Protein AF-A0A6B3HJA2-F1 (afdb_monomer_lite)

Foldseek 3Di:
DVVLVVLVVLLVVLVVVLVDDDQLLSVLQSLLSNLVSLVVCQVVDPPQNDPVSVLSSLCSNLSSCLSNDPDPVSNVVSVVVNVVVVVVVVVVVLVCLLPPPCLVVLNVQLVQLPDPRRHDVVVNVVCVVCVPVSSVVSVVVNVVD

pLDDT: mean 93.01, std 5.2, range [66.81, 98.38]

Sequence (145 aa):
ERTNRALHAGRVAASAALMLPGNGRWRGAATLYLGVSGALLYPGERYGTDGSDQASTMVQTVTGLARLAPSSRTQDALIWYVALQGNLSYLISGWVKLLGPDWRSGAALAGVMRTRTYGHEGIWKLAHRHPRSTRALVYGVLSLE

Secondary structure (DSSP, 8-state):
-HHHHHHHHHHHHHHHHHTS---HHHHHHHHHHHHHHHHHHTTT-SSS-SHHHHHHHHHHHHHHHHHH-SSHHHHHHHHHHHHHHHHHHHHHHHHHHHH-HHHHHT-HHHHHHTSTTT--HHHHHHHHH-HHHHHHHHHHHHTT-

Radius of gyration: 19.72 Å; chains: 1; bounding box: 39×37×51 Å

Structure (mmCIF, N/CA/C/O backbone):
data_AF-A0A6B3HJA2-F1
#
_entry.id   AF-A0A6B3HJA2-F1
#
loop_
_atom_site.group_PDB
_atom_site.id
_atom_site.type_symbol
_atom_site.label_atom_id
_atom_site.label_alt_id
_atom_site.label_comp_id
_atom_site.label_asym_id
_atom_site.label_entity_id
_atom_site.label_seq_id
_atom_site.pdbx_PDB_ins_code
_atom_site.Cartn_x
_atom_site.Cartn_y
_atom_site.Cartn_z
_atom_site.occupancy
_atom_site.B_iso_or_equiv
_atom_site.auth_seq_id
_atom_site.auth_comp_id
_atom_site.auth_asym_id
_atom_site.auth_atom_id
_atom_site.pdbx_PDB_model_num
ATOM 1 N N . GLU A 1 1 ? 8.425 -21.910 13.858 1.00 76.56 1 GLU A N 1
ATOM 2 C CA . GLU A 1 1 ? 7.585 -22.544 12.812 1.00 76.56 1 GLU A CA 1
ATOM 3 C C . GLU A 1 1 ? 6.115 -22.728 13.214 1.00 76.56 1 GLU A C 1
ATOM 5 O O . GLU A 1 1 ? 5.255 -22.184 12.533 1.00 76.56 1 GLU A O 1
ATOM 10 N N . ARG A 1 2 ? 5.791 -23.419 14.325 1.00 85.62 2 ARG A N 1
ATOM 11 C CA . ARG A 1 2 ? 4.390 -23.583 14.788 1.00 85.62 2 ARG A CA 1
ATOM 12 C C . ARG A 1 2 ? 3.661 -22.250 15.026 1.00 85.62 2 ARG A C 1
ATOM 14 O O . ARG A 1 2 ? 2.525 -22.107 14.589 1.00 85.62 2 ARG A O 1
ATOM 21 N N . THR A 1 3 ? 4.330 -21.273 15.640 1.00 85.56 3 THR A N 1
ATOM 22 C CA . THR A 1 3 ? 3.774 -19.930 15.891 1.00 85.56 3 THR A CA 1
ATOM 23 C C . THR A 1 3 ? 3.410 -19.195 14.599 1.00 85.56 3 THR A C 1
ATOM 25 O O . THR A 1 3 ? 2.302 -18.683 14.489 1.00 85.56 3 THR A O 1
ATOM 28 N N . ASN A 1 4 ? 4.285 -19.210 13.587 1.00 88.75 4 ASN A N 1
ATOM 29 C CA . ASN A 1 4 ? 4.006 -18.565 12.298 1.00 88.75 4 ASN A CA 1
ATOM 30 C C . ASN A 1 4 ? 2.828 -19.241 11.592 1.00 88.75 4 ASN A C 1
ATOM 32 O O . ASN A 1 4 ? 1.919 -18.559 11.133 1.00 88.75 4 ASN A O 1
ATOM 36 N N . ARG A 1 5 ? 2.775 -20.581 11.575 1.00 90.44 5 ARG A N 1
ATOM 37 C CA . ARG A 1 5 ? 1.635 -21.318 10.999 1.00 90.44 5 ARG A CA 1
ATOM 38 C C . ARG A 1 5 ? 0.316 -20.961 11.688 1.00 90.44 5 ARG A C 1
ATOM 40 O O . ARG A 1 5 ? -0.681 -20.749 11.006 1.00 90.44 5 ARG A O 1
ATOM 47 N N . ALA A 1 6 ? 0.321 -20.847 13.016 1.00 92.50 6 ALA A N 1
ATOM 48 C CA . ALA A 1 6 ? -0.851 -20.417 13.774 1.00 92.50 6 ALA A CA 1
ATOM 49 C C . ALA A 1 6 ? -1.268 -18.975 13.426 1.00 92.50 6 ALA A C 1
ATOM 51 O O . ALA A 1 6 ? -2.453 -18.720 13.223 1.00 92.50 6 ALA A O 1
ATOM 52 N N . LEU A 1 7 ? -0.309 -18.051 13.285 1.00 92.44 7 LEU A N 1
ATOM 53 C CA . LEU A 1 7 ? -0.579 -16.678 12.845 1.00 92.44 7 LEU A CA 1
ATOM 54 C C . LEU A 1 7 ? -1.164 -16.634 11.430 1.00 92.44 7 LEU A C 1
ATOM 56 O O . LEU A 1 7 ? -2.160 -15.953 11.214 1.00 92.44 7 LEU A O 1
ATOM 60 N N . HIS A 1 8 ? -0.615 -17.383 10.471 1.00 93.94 8 HIS A N 1
ATOM 61 C CA . HIS A 1 8 ? -1.176 -17.442 9.118 1.00 93.94 8 HIS A CA 1
ATOM 62 C C . HIS A 1 8 ? -2.586 -18.038 9.100 1.00 93.94 8 HIS A C 1
ATOM 64 O O . HIS A 1 8 ? -3.463 -17.480 8.446 1.00 93.94 8 HIS A O 1
ATOM 70 N N . ALA A 1 9 ? -2.837 -19.116 9.849 1.00 95.62 9 ALA A N 1
ATOM 71 C CA . ALA A 1 9 ? -4.176 -19.693 9.969 1.00 95.62 9 ALA A CA 1
ATOM 72 C C . ALA A 1 9 ? -5.175 -18.684 10.562 1.00 95.62 9 ALA A C 1
ATOM 74 O O . ALA A 1 9 ? -6.272 -18.512 10.031 1.00 95.62 9 ALA A O 1
ATOM 75 N N . GLY A 1 10 ? -4.768 -17.956 11.606 1.00 96.56 10 GLY A N 1
ATOM 76 C CA . GLY A 1 10 ? -5.565 -16.877 12.185 1.00 96.56 10 GLY A CA 1
ATOM 77 C C . GLY A 1 10 ? -5.837 -15.747 11.191 1.00 96.56 10 GLY A C 1
ATOM 78 O O . GLY A 1 10 ? -6.965 -15.270 11.102 1.00 96.56 10 GLY A O 1
ATOM 79 N N . ARG A 1 11 ? -4.843 -15.353 10.384 1.00 95.62 11 ARG A N 1
ATOM 80 C CA . ARG A 1 11 ? -5.008 -14.349 9.316 1.00 95.62 11 ARG A CA 1
ATOM 81 C C . ARG A 1 11 ? -6.007 -14.805 8.257 1.00 95.62 11 ARG A C 1
ATOM 83 O O . ARG A 1 11 ? -6.874 -14.025 7.880 1.00 95.62 11 ARG A O 1
ATOM 90 N N . VAL A 1 12 ? -5.934 -16.060 7.813 1.00 97.00 12 VAL A N 1
ATOM 91 C CA . VAL A 1 12 ? -6.901 -16.628 6.857 1.00 97.00 12 VAL A CA 1
ATOM 92 C C . VAL A 1 12 ? -8.31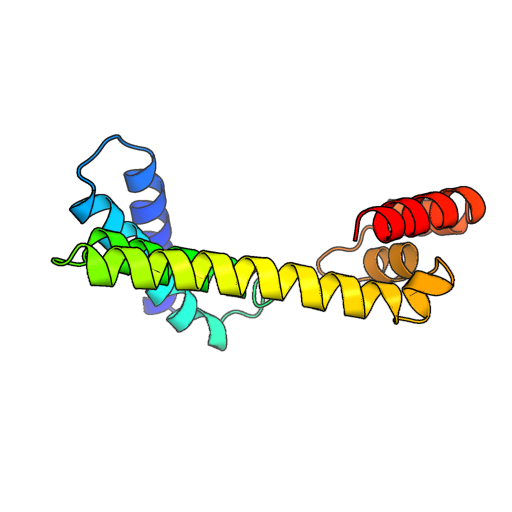4 -16.600 7.440 1.00 97.00 12 VAL A C 1
ATOM 94 O O . VAL A 1 12 ? -9.236 -16.123 6.779 1.00 97.00 12 VAL A O 1
ATOM 97 N N . ALA A 1 13 ? -8.481 -17.032 8.692 1.00 96.69 13 ALA A N 1
ATOM 98 C CA . ALA A 1 13 ? -9.773 -17.010 9.372 1.00 96.69 13 ALA A CA 1
ATOM 99 C C . ALA A 1 13 ? -10.327 -15.582 9.532 1.00 96.69 13 ALA A C 1
ATOM 101 O O . ALA A 1 13 ? -11.499 -15.345 9.243 1.00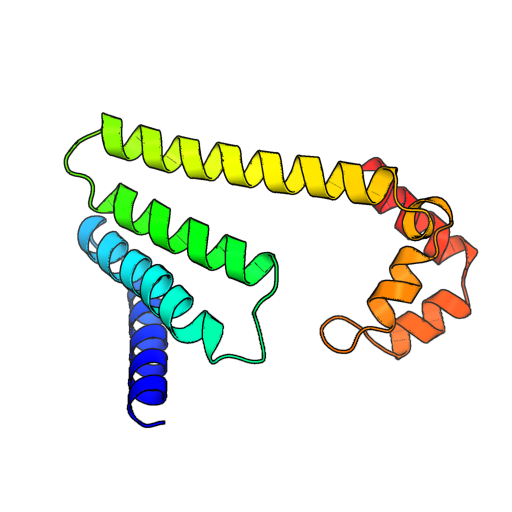 96.69 13 ALA A O 1
ATOM 102 N N . ALA A 1 14 ? -9.493 -14.618 9.935 1.00 96.50 14 ALA A N 1
ATOM 103 C CA . ALA A 1 14 ? -9.886 -13.216 10.070 1.00 96.50 14 ALA A CA 1
ATOM 104 C C . ALA A 1 14 ? -10.310 -12.606 8.724 1.00 96.50 14 ALA A C 1
ATOM 106 O O . ALA A 1 14 ? -11.350 -11.952 8.648 1.00 96.50 14 ALA A O 1
ATOM 107 N N . SER A 1 15 ? -9.556 -12.863 7.652 1.00 96.19 15 SER A N 1
ATOM 108 C CA . SER A 1 15 ? -9.902 -12.418 6.297 1.00 96.19 15 SER A CA 1
ATOM 109 C C . SER A 1 15 ? -11.217 -13.024 5.808 1.00 96.19 15 SER A C 1
ATOM 111 O O . SER A 1 15 ? -12.063 -12.300 5.287 1.00 96.19 15 SER A O 1
ATOM 113 N N . ALA A 1 16 ? -11.435 -14.324 6.028 1.00 96.50 16 ALA A N 1
ATOM 114 C CA . ALA A 1 16 ? -12.694 -14.982 5.683 1.00 96.50 16 ALA A CA 1
ATOM 115 C C . ALA A 1 16 ? -13.876 -14.396 6.476 1.00 96.50 16 ALA A C 1
ATOM 117 O O . ALA A 1 16 ? -14.925 -14.099 5.907 1.00 96.50 16 ALA A O 1
ATOM 118 N N . ALA A 1 17 ? -13.694 -14.138 7.774 1.00 94.44 17 ALA A N 1
ATOM 119 C CA . ALA A 1 17 ? -14.725 -13.531 8.611 1.00 94.44 17 ALA A CA 1
ATOM 120 C C . ALA A 1 17 ? -15.088 -12.100 8.174 1.00 94.44 17 ALA A C 1
ATOM 122 O O . ALA A 1 17 ? -16.233 -11.681 8.334 1.00 94.44 17 ALA A O 1
ATOM 123 N N . LEU A 1 18 ? -14.148 -11.348 7.591 1.00 95.75 18 LEU A N 1
ATOM 124 C CA . LEU A 1 18 ? -14.403 -10.008 7.051 1.00 95.75 18 LEU A CA 1
ATOM 125 C C . LEU A 1 18 ? -15.257 -10.007 5.772 1.00 95.75 18 LEU A C 1
ATOM 127 O O . LEU A 1 18 ? -15.804 -8.952 5.432 1.00 95.75 18 LEU A O 1
ATOM 131 N N . MET A 1 19 ? -15.412 -11.147 5.089 1.00 95.25 19 MET A N 1
ATOM 132 C CA . MET A 1 19 ? -16.330 -11.283 3.948 1.00 95.25 19 MET A CA 1
ATOM 133 C C . MET A 1 19 ? -17.799 -11.325 4.386 1.00 95.25 19 MET A C 1
ATOM 135 O O . MET A 1 19 ? -18.687 -11.013 3.598 1.00 95.25 19 MET A O 1
ATOM 139 N N . LEU A 1 20 ? -18.058 -11.679 5.647 1.00 93.88 20 LEU A N 1
ATOM 140 C CA . LEU A 1 20 ? -19.400 -11.705 6.211 1.00 93.88 20 LEU A CA 1
ATOM 141 C C . LEU A 1 20 ? -19.824 -10.299 6.679 1.00 93.88 20 LEU A C 1
ATOM 143 O O . LEU A 1 20 ? -18.984 -9.498 7.123 1.00 93.88 20 LEU A O 1
ATOM 147 N N . PRO A 1 21 ? -21.127 -9.969 6.612 1.00 90.94 21 PRO A N 1
ATOM 148 C CA . PRO A 1 21 ? -21.643 -8.751 7.223 1.00 90.94 21 PRO A CA 1
ATOM 149 C C . PRO A 1 21 ? -21.396 -8.786 8.737 1.00 90.94 21 PRO A C 1
ATOM 151 O O . PRO A 1 21 ? -21.415 -9.842 9.367 1.00 90.94 21 PRO A O 1
ATOM 154 N N . GLY A 1 22 ? -21.152 -7.628 9.349 1.00 87.19 22 GLY A N 1
ATOM 155 C CA . GLY A 1 22 ? -20.882 -7.576 10.782 1.00 87.19 22 GLY A CA 1
ATOM 156 C C . GLY A 1 22 ? -20.681 -6.167 11.320 1.00 87.19 22 GLY A C 1
ATOM 157 O O . GLY A 1 22 ? -20.545 -5.204 10.567 1.00 87.19 22 GLY A O 1
ATOM 158 N N . ASN A 1 23 ? -20.636 -6.061 12.647 1.00 92.69 23 ASN A N 1
ATOM 159 C CA . ASN A 1 23 ? -20.446 -4.798 13.357 1.00 92.69 23 ASN A CA 1
ATOM 160 C C . ASN A 1 23 ? -19.069 -4.176 13.044 1.00 92.69 23 ASN A C 1
ATOM 162 O O . ASN A 1 23 ? -18.052 -4.874 12.992 1.00 92.69 23 ASN A O 1
ATOM 166 N N . GLY A 1 24 ? -19.026 -2.848 12.901 1.00 89.25 24 GLY A N 1
ATOM 167 C CA . GLY A 1 24 ? -17.809 -2.067 12.685 1.00 89.25 24 GLY A CA 1
ATOM 168 C C . GLY A 1 24 ? -16.697 -2.336 13.704 1.00 89.25 24 GLY A C 1
ATOM 169 O O . GLY A 1 24 ? -15.540 -2.410 13.299 1.00 89.25 24 GLY A O 1
ATOM 170 N N . ARG A 1 25 ? -17.019 -2.576 14.985 1.00 93.00 25 ARG A N 1
ATOM 171 C CA . ARG A 1 25 ? -16.003 -2.853 16.024 1.00 93.00 25 ARG A CA 1
ATOM 172 C C . ARG A 1 25 ? -15.313 -4.203 15.832 1.00 93.00 25 ARG A C 1
ATOM 174 O O . ARG A 1 25 ? -14.089 -4.267 15.852 1.00 93.00 25 ARG A O 1
ATOM 181 N N . TRP A 1 26 ? -16.082 -5.265 15.579 1.00 94.06 26 TRP A N 1
ATOM 182 C CA . TRP A 1 26 ? -15.534 -6.591 15.258 1.00 94.06 26 TRP A CA 1
ATOM 183 C C . TRP A 1 26 ? -14.667 -6.536 13.996 1.00 94.06 26 TRP A C 1
ATOM 185 O O . TRP A 1 26 ? -13.529 -7.000 13.996 1.00 94.06 26 TRP A O 1
ATOM 195 N N . ARG A 1 27 ? -15.174 -5.891 12.939 1.00 95.56 27 ARG A N 1
ATOM 196 C CA . ARG A 1 27 ? -14.428 -5.705 11.688 1.00 95.56 27 ARG A CA 1
ATOM 197 C C . ARG A 1 27 ? -13.150 -4.895 11.915 1.00 95.56 27 ARG A C 1
ATOM 199 O O . ARG A 1 27 ? -12.124 -5.205 11.319 1.00 95.56 27 ARG A O 1
ATOM 206 N N . GLY A 1 28 ? -13.195 -3.896 12.797 1.00 96.25 28 GLY A N 1
ATOM 207 C CA . GLY A 1 28 ? -12.037 -3.123 13.241 1.00 96.25 28 GLY A CA 1
ATOM 208 C C . GLY A 1 28 ? -10.983 -3.985 13.926 1.00 96.25 28 GLY A C 1
ATOM 209 O O . GLY A 1 28 ? -9.825 -3.946 13.526 1.00 96.25 28 GLY A O 1
ATOM 210 N N . ALA A 1 29 ? -11.387 -4.825 14.882 1.00 96.94 29 ALA A N 1
ATOM 211 C CA . ALA A 1 29 ? -10.492 -5.751 15.576 1.00 96.94 29 ALA A CA 1
ATOM 212 C C . ALA A 1 29 ? -9.859 -6.781 14.628 1.00 96.94 29 ALA A C 1
ATOM 214 O O . ALA A 1 29 ? -8.645 -6.968 14.659 1.00 96.94 29 ALA A O 1
ATOM 215 N N . ALA A 1 30 ? -10.649 -7.394 13.741 1.00 97.19 30 ALA A N 1
ATOM 216 C CA . ALA A 1 30 ? -10.138 -8.331 12.740 1.00 97.19 30 ALA A CA 1
ATOM 217 C C . ALA A 1 30 ? -9.154 -7.651 11.769 1.00 97.19 30 ALA A C 1
ATOM 219 O O . ALA A 1 30 ? -8.088 -8.192 11.489 1.00 97.19 30 ALA A O 1
ATOM 220 N N . THR A 1 31 ? -9.463 -6.435 11.311 1.00 97.38 31 THR A N 1
ATOM 221 C CA . THR A 1 31 ? -8.582 -5.661 10.416 1.00 97.38 31 THR A CA 1
ATOM 222 C C . THR A 1 31 ? -7.292 -5.230 11.123 1.00 97.38 31 THR A C 1
ATOM 224 O O . THR A 1 31 ? -6.209 -5.351 10.556 1.00 97.38 31 THR A O 1
ATOM 227 N N . LEU A 1 32 ? -7.380 -4.806 12.389 1.00 97.81 32 LEU A N 1
ATOM 228 C CA . LEU A 1 32 ? -6.213 -4.471 13.206 1.00 97.81 32 LEU A CA 1
ATOM 229 C C . LEU A 1 32 ? -5.325 -5.696 13.442 1.00 97.81 32 LEU A C 1
ATOM 231 O O . LEU A 1 32 ? -4.105 -5.601 13.325 1.00 97.81 32 LEU A O 1
ATOM 235 N N . TYR A 1 33 ? -5.928 -6.852 13.727 1.00 97.56 33 TYR A N 1
ATOM 236 C CA . TYR A 1 33 ? -5.206 -8.112 13.860 1.00 97.56 33 TYR A CA 1
ATOM 237 C C . TYR A 1 33 ? -4.426 -8.453 12.583 1.00 97.56 33 TYR A C 1
ATOM 239 O O . TYR A 1 33 ? -3.261 -8.842 12.673 1.00 97.56 33 TYR A O 1
ATOM 247 N N . LEU A 1 34 ? -5.015 -8.264 11.396 1.00 96.88 34 LEU A N 1
ATOM 248 C CA . LEU A 1 34 ? -4.319 -8.462 10.119 1.00 96.88 34 LEU A CA 1
ATOM 249 C C . LEU A 1 34 ? -3.142 -7.485 9.943 1.00 96.88 34 LEU A C 1
ATOM 251 O O . LEU A 1 34 ? -2.057 -7.913 9.555 1.00 96.88 34 LEU A O 1
ATOM 255 N N . GLY A 1 35 ? -3.303 -6.211 10.297 1.00 96.00 35 GLY A N 1
ATOM 256 C CA . GLY A 1 35 ? -2.204 -5.241 10.252 1.00 96.00 35 GLY A CA 1
ATOM 257 C C . GLY A 1 35 ? -1.050 -5.609 11.195 1.00 96.00 35 GLY A C 1
ATOM 258 O O . GLY A 1 35 ? 0.088 -5.789 10.763 1.00 96.00 35 GLY A O 1
ATOM 259 N N . VAL A 1 36 ? -1.350 -5.822 12.480 1.00 95.88 36 VAL A N 1
ATOM 260 C CA . VAL A 1 36 ? -0.344 -6.112 13.519 1.00 95.88 36 VAL A CA 1
ATOM 261 C C . VAL A 1 36 ? 0.358 -7.445 13.274 1.00 95.88 36 VAL A C 1
ATOM 263 O O . VAL A 1 36 ? 1.583 -7.514 13.331 1.00 95.88 36 VAL A O 1
ATOM 266 N N . SER A 1 37 ? -0.387 -8.510 12.965 1.00 94.75 37 SER A N 1
ATOM 267 C CA . SER A 1 37 ? 0.230 -9.807 12.659 1.00 94.75 37 SER A CA 1
ATOM 268 C C . SER A 1 37 ? 1.084 -9.756 11.391 1.00 94.75 37 SER A C 1
ATOM 270 O O . SER A 1 37 ? 2.071 -10.478 11.312 1.00 94.75 37 SER A O 1
ATOM 272 N N . GLY A 1 38 ? 0.750 -8.890 10.427 1.00 92.19 38 GLY A N 1
ATOM 273 C CA . GLY A 1 38 ? 1.564 -8.657 9.233 1.00 92.19 38 GLY A CA 1
ATOM 274 C C . GLY A 1 38 ? 2.897 -8.005 9.587 1.00 92.19 38 GLY A C 1
ATOM 275 O O . GLY A 1 38 ? 3.947 -8.522 9.222 1.00 92.19 38 GLY A O 1
ATOM 276 N N . ALA A 1 39 ? 2.860 -6.944 10.396 1.00 91.50 39 ALA A N 1
ATOM 277 C CA . ALA A 1 39 ? 4.062 -6.275 10.890 1.00 91.50 39 ALA A CA 1
ATOM 278 C C . ALA A 1 39 ? 4.967 -7.207 11.720 1.00 91.50 39 ALA A C 1
ATOM 280 O O . ALA A 1 39 ? 6.187 -7.129 11.616 1.00 91.50 39 ALA A O 1
ATOM 281 N N . LEU A 1 40 ? 4.385 -8.115 12.514 1.00 91.31 40 LEU A N 1
ATOM 282 C CA . LEU A 1 40 ? 5.143 -9.098 13.298 1.00 91.31 40 LEU A CA 1
ATOM 283 C C . LEU A 1 40 ? 5.822 -10.167 12.434 1.00 91.31 40 LEU A C 1
ATOM 285 O O . LEU A 1 40 ? 6.897 -10.644 12.790 1.00 91.31 40 LEU A O 1
ATOM 289 N N . LEU A 1 41 ? 5.196 -10.560 11.323 1.00 89.88 41 LEU A N 1
ATOM 290 C CA . LEU A 1 41 ? 5.758 -11.536 10.386 1.00 89.88 41 LEU A CA 1
ATOM 291 C C . LEU A 1 41 ? 6.786 -10.900 9.437 1.00 89.88 41 LEU A C 1
ATOM 293 O O . LEU A 1 41 ? 7.694 -11.588 8.980 1.00 89.88 41 LEU A O 1
ATOM 297 N N . TYR A 1 42 ? 6.698 -9.586 9.209 1.00 88.81 42 TYR A N 1
ATOM 298 C CA . TYR A 1 42 ? 7.532 -8.839 8.262 1.00 88.81 42 TYR A CA 1
ATOM 299 C C . TYR A 1 42 ? 9.046 -9.133 8.346 1.00 88.81 42 TYR A C 1
ATOM 301 O O . TYR A 1 42 ? 9.652 -9.325 7.297 1.00 88.81 42 TYR A O 1
ATOM 309 N N . PRO A 1 43 ? 9.694 -9.235 9.529 1.00 85.81 43 PRO A N 1
ATOM 310 C CA . PRO A 1 43 ? 11.132 -9.525 9.598 1.00 85.81 43 PRO A CA 1
ATOM 311 C C . PRO A 1 43 ? 11.509 -10.963 9.205 1.00 85.81 43 PRO A C 1
ATOM 313 O O . PRO A 1 43 ? 12.666 -11.228 8.879 1.00 85.81 43 PRO A O 1
ATOM 316 N N . GLY A 1 44 ? 10.568 -11.905 9.317 1.00 83.19 44 GLY A N 1
ATOM 317 C CA . GLY A 1 44 ? 10.789 -13.329 9.050 1.00 83.19 44 GLY A CA 1
ATOM 318 C C . GLY A 1 44 ? 10.441 -13.747 7.623 1.00 83.19 44 GLY A C 1
ATOM 319 O O . GLY A 1 44 ? 10.979 -14.741 7.125 1.00 83.19 44 GLY A O 1
ATOM 320 N N . GLU A 1 45 ? 9.575 -12.986 6.958 1.00 82.38 45 GLU A N 1
ATOM 321 C CA . GLU A 1 45 ? 9.094 -13.291 5.620 1.00 82.38 45 GLU A CA 1
ATOM 322 C C . GLU A 1 45 ? 10.083 -12.810 4.553 1.00 82.38 45 GLU A C 1
ATOM 324 O O . GLU A 1 45 ? 10.501 -11.658 4.514 1.00 82.38 45 GLU A O 1
ATOM 329 N N . ARG A 1 46 ? 10.478 -13.723 3.660 1.00 71.25 46 ARG A N 1
ATOM 330 C CA . ARG A 1 46 ? 11.378 -13.417 2.531 1.00 71.25 46 ARG A CA 1
ATOM 331 C C . ARG A 1 46 ? 10.633 -12.997 1.264 1.00 71.25 46 ARG A C 1
ATOM 333 O O . ARG A 1 46 ? 11.257 -12.527 0.317 1.00 71.25 46 ARG A O 1
ATOM 340 N N . TYR A 1 47 ? 9.322 -13.212 1.238 1.00 67.88 47 TYR A N 1
ATOM 341 C CA . TYR A 1 47 ? 8.429 -12.877 0.136 1.00 67.88 47 TYR A CA 1
ATOM 342 C C . TYR A 1 47 ? 7.375 -11.900 0.648 1.00 67.88 47 TYR A C 1
ATOM 344 O O . TYR A 1 47 ? 6.830 -12.121 1.726 1.00 67.88 47 TYR A O 1
ATOM 352 N N . GLY A 1 48 ? 7.073 -10.860 -0.128 1.00 66.81 48 GLY A N 1
ATOM 353 C CA . GLY A 1 48 ? 6.054 -9.883 0.258 1.00 66.81 48 GLY A CA 1
ATOM 354 C C . GLY A 1 48 ? 6.530 -8.901 1.334 1.00 66.81 48 GLY A C 1
ATOM 355 O O . GLY A 1 48 ? 5.908 -8.759 2.385 1.00 66.81 48 GLY A O 1
ATOM 356 N N . THR A 1 49 ? 7.652 -8.226 1.081 1.00 81.81 49 THR A N 1
ATOM 357 C CA . THR A 1 49 ? 8.165 -7.139 1.934 1.00 81.81 49 THR A CA 1
ATOM 358 C C . THR A 1 49 ? 8.389 -5.858 1.135 1.00 81.81 49 THR A C 1
ATOM 360 O O . THR A 1 49 ? 9.339 -5.114 1.390 1.00 81.81 49 THR A O 1
ATOM 363 N N . ASP A 1 50 ? 7.587 -5.637 0.097 1.00 87.12 50 ASP A N 1
ATOM 364 C CA . ASP A 1 50 ? 7.740 -4.470 -0.761 1.00 87.12 50 ASP A CA 1
ATOM 365 C C . ASP A 1 50 ? 6.799 -3.325 -0.353 1.00 87.12 50 ASP A C 1
ATOM 367 O O . ASP A 1 50 ? 6.129 -3.369 0.683 1.00 87.12 50 ASP A O 1
ATOM 371 N N . GLY A 1 51 ? 6.773 -2.255 -1.150 1.00 88.88 51 GLY A N 1
ATOM 372 C CA . GLY A 1 51 ? 5.934 -1.094 -0.855 1.00 88.88 51 GLY A CA 1
ATOM 373 C C . GLY A 1 51 ? 4.435 -1.417 -0.766 1.00 88.88 51 GLY A C 1
ATOM 374 O O . GLY A 1 51 ? 3.718 -0.763 -0.011 1.00 88.88 51 GLY A O 1
ATOM 375 N N . SER A 1 52 ? 3.949 -2.434 -1.484 1.00 89.31 52 SER A N 1
ATOM 376 C CA . SER A 1 52 ? 2.542 -2.846 -1.456 1.00 89.31 52 SER A CA 1
ATOM 377 C C . SER A 1 52 ? 2.174 -3.552 -0.148 1.00 89.31 52 SER A C 1
ATOM 379 O O . SER A 1 52 ? 1.095 -3.314 0.407 1.00 89.31 52 SER A O 1
ATOM 381 N N . ASP A 1 53 ? 3.099 -4.333 0.409 1.00 90.75 53 ASP A N 1
ATOM 382 C CA . ASP A 1 53 ? 2.940 -4.979 1.711 1.00 90.75 53 ASP A CA 1
ATOM 383 C C . ASP A 1 53 ? 3.014 -3.961 2.851 1.00 90.75 53 ASP A C 1
ATOM 385 O O . ASP A 1 53 ? 2.215 -4.011 3.795 1.00 90.75 53 ASP A O 1
AT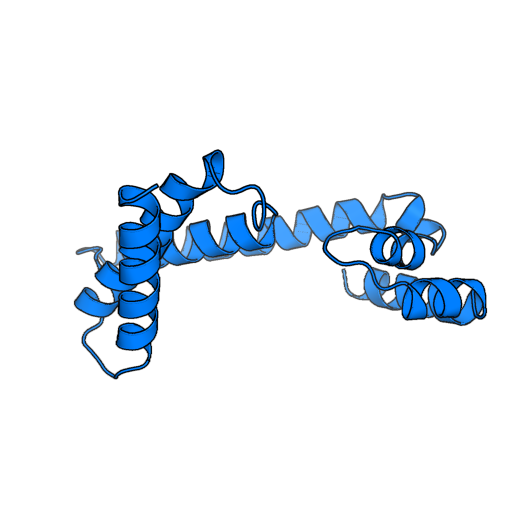OM 389 N N . GLN A 1 54 ? 3.919 -2.984 2.737 1.00 92.19 54 GLN A N 1
ATOM 390 C CA . GLN A 1 54 ? 4.006 -1.851 3.662 1.00 92.19 54 GLN A CA 1
ATOM 391 C C . GLN A 1 54 ? 2.709 -1.030 3.649 1.00 92.19 54 GLN A C 1
ATOM 393 O O . GLN A 1 54 ? 2.138 -0.764 4.710 1.00 92.19 54 GLN A O 1
ATOM 398 N N . ALA A 1 55 ? 2.186 -0.701 2.463 1.00 95.19 55 ALA A N 1
ATOM 399 C CA . ALA A 1 55 ? 0.922 0.016 2.315 1.00 95.19 55 ALA A CA 1
ATOM 400 C C . ALA A 1 55 ? -0.261 -0.785 2.881 1.00 95.19 55 ALA A C 1
ATOM 402 O O . ALA A 1 55 ? -1.081 -0.238 3.619 1.00 95.19 55 ALA A O 1
ATOM 403 N N . SER A 1 56 ? -0.328 -2.088 2.603 1.00 93.75 56 SER A N 1
ATOM 404 C CA . SER A 1 56 ? -1.377 -2.971 3.127 1.00 93.75 56 SER A CA 1
ATOM 405 C C . SER A 1 56 ? -1.346 -3.043 4.653 1.00 93.75 56 SER A C 1
ATOM 407 O O . SER A 1 56 ? -2.381 -2.886 5.303 1.00 93.75 56 SER A O 1
ATOM 409 N N . THR A 1 57 ? -0.157 -3.211 5.234 1.00 94.50 57 THR A N 1
ATOM 410 C CA . THR A 1 57 ? 0.054 -3.240 6.688 1.00 94.50 57 THR A CA 1
ATOM 411 C C . THR A 1 57 ? -0.357 -1.917 7.331 1.00 94.50 57 THR A C 1
ATOM 413 O O . THR A 1 57 ? -1.085 -1.914 8.327 1.00 94.50 57 THR A O 1
ATOM 416 N N . MET A 1 58 ? 0.041 -0.788 6.736 1.00 96.38 58 MET A N 1
ATOM 417 C CA . MET A 1 58 ? -0.333 0.552 7.188 1.00 96.38 58 MET A CA 1
ATOM 418 C C . MET A 1 58 ? -1.852 0.750 7.158 1.00 96.38 58 MET A C 1
ATOM 420 O O . MET A 1 58 ? -2.451 1.086 8.180 1.00 96.38 58 MET A O 1
ATOM 424 N N . VAL A 1 59 ? -2.496 0.512 6.011 1.00 97.38 59 VAL A N 1
ATOM 425 C CA . VAL A 1 59 ? -3.940 0.726 5.835 1.00 97.38 59 VAL A CA 1
ATOM 426 C C . VAL A 1 59 ? -4.742 -0.157 6.788 1.00 97.38 59 VAL A C 1
ATOM 428 O O . VAL A 1 59 ? -5.657 0.334 7.450 1.00 97.38 59 VAL A O 1
ATOM 431 N N . GLN A 1 60 ? -4.404 -1.443 6.909 1.00 97.31 60 GLN A N 1
ATOM 432 C CA . GLN A 1 60 ? -5.114 -2.366 7.802 1.00 97.31 60 GLN A CA 1
ATOM 433 C C . GLN A 1 60 ? -4.946 -1.969 9.272 1.00 97.31 60 GLN A C 1
ATOM 435 O O . GLN A 1 60 ? -5.927 -1.895 10.011 1.00 97.31 60 GLN A O 1
ATOM 440 N N . THR A 1 61 ? -3.729 -1.629 9.694 1.00 97.81 61 THR A N 1
ATOM 441 C CA . THR A 1 61 ? -3.476 -1.211 11.079 1.00 97.81 61 THR A CA 1
ATOM 442 C C . THR A 1 61 ? -4.261 0.055 11.415 1.00 97.81 61 THR A C 1
ATOM 444 O O . THR A 1 61 ? -5.020 0.085 12.384 1.00 97.81 61 THR A O 1
ATOM 447 N N . VAL A 1 62 ? -4.150 1.092 10.584 1.00 98.06 62 VAL A N 1
ATOM 448 C CA . VAL A 1 62 ? -4.738 2.402 10.885 1.00 98.06 62 VAL A CA 1
ATOM 449 C C . VAL A 1 62 ? -6.259 2.387 10.758 1.00 98.06 62 VAL A C 1
ATOM 451 O O . VAL A 1 62 ? -6.947 2.919 11.625 1.00 98.06 62 VAL A O 1
ATOM 454 N N . THR A 1 63 ? -6.819 1.736 9.736 1.00 97.50 63 THR A N 1
ATOM 455 C CA . THR A 1 63 ? -8.284 1.639 9.601 1.00 97.50 63 THR A CA 1
ATOM 456 C C . THR A 1 63 ? -8.907 0.692 10.629 1.00 97.50 63 THR A C 1
ATOM 458 O O . THR A 1 63 ? -10.064 0.882 11.013 1.00 97.50 63 THR A O 1
ATOM 461 N N . GLY A 1 64 ? -8.155 -0.303 11.111 1.00 97.56 64 GLY A N 1
ATOM 462 C CA . GLY A 1 64 ? -8.527 -1.124 12.260 1.00 97.56 64 GLY A CA 1
ATOM 463 C C . GLY A 1 64 ? -8.616 -0.292 13.540 1.00 97.56 64 GLY A C 1
ATOM 464 O O . GLY A 1 64 ? -9.653 -0.306 14.205 1.00 97.56 64 GLY A O 1
ATOM 465 N N . LEU A 1 65 ? -7.584 0.510 13.828 1.00 98.00 65 LEU A N 1
ATOM 466 C CA . LEU A 1 65 ? -7.585 1.469 14.941 1.00 98.00 65 LEU A CA 1
ATOM 467 C C . LEU A 1 65 ? -8.725 2.487 14.817 1.00 98.00 65 LEU A C 1
ATOM 469 O O . LEU A 1 65 ? -9.422 2.738 15.796 1.00 98.00 65 LEU A O 1
ATOM 473 N N . ALA A 1 66 ? -8.971 3.020 13.618 1.00 97.62 66 ALA A N 1
ATOM 474 C CA . ALA A 1 66 ? -10.012 4.018 13.380 1.00 97.62 66 ALA A CA 1
ATOM 475 C C . ALA A 1 66 ? -11.412 3.484 13.713 1.00 97.62 66 ALA A C 1
ATOM 477 O O . ALA A 1 66 ? -12.217 4.193 14.303 1.00 97.62 66 ALA A O 1
ATOM 478 N N . ARG A 1 67 ? -11.690 2.211 13.403 1.00 96.12 67 ARG A N 1
ATOM 479 C CA . ARG A 1 67 ? -12.966 1.549 13.734 1.00 96.12 67 ARG A CA 1
ATOM 480 C C . ARG A 1 67 ? -13.134 1.215 15.216 1.00 96.12 67 ARG A C 1
ATOM 482 O O . ARG A 1 67 ? -14.253 0.961 15.659 1.00 96.12 67 ARG A O 1
ATOM 489 N N . LEU A 1 68 ? -12.036 1.152 15.964 1.00 96.88 68 LEU A N 1
ATOM 490 C CA . LEU A 1 68 ? -12.038 0.899 17.405 1.00 96.88 68 LEU A CA 1
ATOM 491 C C . LEU A 1 68 ? -11.966 2.191 18.226 1.00 96.88 68 LEU A C 1
ATOM 493 O O . LEU A 1 68 ? -12.246 2.157 19.426 1.00 96.88 68 LEU A O 1
ATOM 497 N N . ALA A 1 69 ? -11.615 3.311 17.591 1.00 96.81 69 ALA A N 1
ATOM 498 C CA . ALA A 1 69 ? -11.496 4.604 18.235 1.00 96.81 69 ALA A CA 1
ATOM 499 C C . ALA A 1 69 ? -12.840 5.022 18.864 1.00 96.81 69 ALA A C 1
ATOM 501 O O . ALA A 1 69 ? -13.872 4.995 18.195 1.00 96.81 69 ALA A O 1
ATOM 502 N N . PRO A 1 70 ? -12.854 5.426 20.146 1.00 93.25 70 PRO A N 1
ATOM 503 C CA . PRO A 1 70 ? -14.080 5.864 20.813 1.00 93.25 70 PRO A CA 1
ATOM 504 C C . PRO A 1 70 ? -14.482 7.300 20.442 1.00 93.25 70 PRO A C 1
ATOM 506 O O . PRO A 1 70 ? -15.619 7.695 20.671 1.00 93.25 70 PRO A O 1
ATOM 509 N N . SER A 1 71 ? -13.547 8.088 19.906 1.00 96.94 71 SER A N 1
ATOM 510 C CA . SER A 1 71 ? -13.723 9.505 19.583 1.00 96.94 71 SER A CA 1
ATOM 511 C C . SER A 1 71 ? -13.704 9.723 18.075 1.00 96.94 71 SER A C 1
ATOM 513 O O . SER A 1 71 ? -12.787 9.253 17.396 1.00 96.94 71 SER A O 1
ATOM 515 N N . SER A 1 72 ? -14.661 10.507 17.572 1.00 95.94 72 SER A N 1
ATOM 516 C CA . SER A 1 72 ? -14.721 10.917 16.163 1.00 95.94 72 SER A CA 1
ATOM 517 C C . SER A 1 72 ? -13.460 11.661 15.730 1.00 95.94 72 SER A C 1
ATOM 519 O O . SER A 1 72 ? -12.906 11.360 14.683 1.00 95.94 72 SER A O 1
ATOM 521 N N . ARG A 1 73 ? -12.914 12.536 16.584 1.00 97.69 73 ARG A N 1
ATOM 522 C CA . ARG A 1 73 ? -11.669 13.266 16.293 1.00 97.69 73 ARG A CA 1
ATOM 523 C C . ARG A 1 73 ? -10.484 12.325 16.066 1.00 97.69 73 ARG A C 1
ATOM 525 O O . ARG A 1 73 ? -9.654 12.574 15.198 1.00 97.69 73 ARG A O 1
ATOM 532 N N . THR A 1 74 ? -10.390 11.253 16.854 1.00 97.69 74 THR A N 1
ATOM 533 C CA . THR A 1 74 ? -9.331 10.246 16.693 1.00 97.69 74 THR A CA 1
ATOM 534 C C . THR A 1 74 ? -9.536 9.449 15.412 1.00 97.69 74 THR A C 1
ATOM 536 O O . THR A 1 74 ? -8.572 9.205 14.691 1.00 97.69 74 THR A O 1
ATOM 539 N N . GLN A 1 75 ? -10.779 9.075 15.105 1.00 97.62 75 GLN A N 1
ATOM 540 C CA . GLN A 1 75 ? -11.114 8.412 13.851 1.00 97.62 75 GLN A CA 1
ATOM 541 C C . GLN A 1 75 ? -10.732 9.285 12.646 1.00 97.62 75 GLN A C 1
ATOM 543 O O . GLN A 1 75 ? -10.022 8.807 11.764 1.00 97.62 75 GLN A O 1
ATOM 548 N N . ASP A 1 76 ? -11.111 10.562 12.646 1.00 98.06 76 ASP A N 1
ATOM 549 C CA . ASP A 1 76 ? -10.792 11.506 11.572 1.00 98.06 76 ASP A CA 1
ATOM 550 C C . ASP A 1 76 ? -9.281 11.657 11.393 1.00 98.06 76 ASP A C 1
ATOM 552 O O . ASP A 1 76 ? -8.787 11.563 10.274 1.00 98.06 76 ASP A O 1
ATOM 556 N N . ALA A 1 77 ? -8.525 11.817 12.483 1.00 98.38 77 ALA A N 1
ATOM 557 C CA . ALA A 1 77 ? -7.067 11.914 12.422 1.00 98.38 77 ALA A CA 1
ATOM 558 C C . ALA A 1 77 ? -6.419 10.662 11.804 1.00 98.38 77 ALA A C 1
ATOM 560 O O . ALA A 1 77 ? -5.502 10.777 10.990 1.00 98.38 77 ALA A O 1
ATOM 561 N N . LEU A 1 78 ? -6.909 9.466 12.148 1.00 98.31 78 LEU A N 1
ATOM 562 C CA . LEU A 1 78 ? -6.417 8.203 11.589 1.00 98.31 78 LEU A CA 1
ATOM 563 C C . LEU A 1 78 ? -6.756 8.070 10.096 1.00 98.31 78 LEU A C 1
ATOM 565 O O . LEU A 1 78 ? -5.925 7.609 9.315 1.00 98.31 78 LEU A O 1
ATOM 569 N N . ILE A 1 79 ? -7.942 8.505 9.670 1.00 97.69 79 ILE A N 1
ATOM 570 C CA . ILE A 1 79 ? -8.314 8.497 8.248 1.00 97.69 79 ILE A CA 1
ATOM 571 C C . ILE A 1 79 ? -7.516 9.542 7.458 1.00 97.69 79 ILE A C 1
ATOM 573 O O . ILE A 1 79 ? -7.001 9.222 6.385 1.00 97.69 79 ILE A O 1
ATOM 577 N N . TRP A 1 80 ? -7.324 10.746 8.006 1.00 98.31 80 TRP A N 1
ATOM 578 C CA . TRP A 1 80 ? -6.449 11.765 7.422 1.00 98.31 80 TRP A CA 1
ATOM 579 C C . TRP A 1 80 ? -5.014 11.273 7.278 1.00 98.31 80 TRP A C 1
ATOM 581 O O . TRP A 1 80 ? -4.399 11.498 6.239 1.00 98.31 80 TRP A O 1
ATOM 591 N N . TYR A 1 81 ? -4.497 10.550 8.271 1.00 98.06 81 TYR A N 1
ATOM 592 C CA . TYR A 1 81 ? -3.182 9.927 8.183 1.00 98.06 81 TYR A CA 1
ATOM 593 C C . TYR A 1 81 ? -3.082 8.986 6.974 1.00 98.06 81 TYR A C 1
ATOM 595 O O . TYR A 1 81 ? -2.152 9.122 6.183 1.00 98.06 81 TYR A O 1
ATOM 603 N N . VAL A 1 82 ? -4.049 8.080 6.774 1.00 97.88 82 VAL A N 1
ATOM 604 C CA . VAL A 1 82 ? -4.046 7.165 5.614 1.00 97.88 82 VAL A CA 1
ATOM 605 C C . VAL A 1 82 ? -4.118 7.938 4.301 1.00 97.88 82 VAL A C 1
ATOM 607 O O . VAL A 1 82 ? -3.366 7.636 3.375 1.00 97.88 82 VAL A O 1
ATOM 610 N N . ALA A 1 83 ? -4.991 8.944 4.222 1.00 97.94 83 ALA A N 1
ATOM 611 C CA . ALA A 1 83 ? -5.137 9.767 3.029 1.00 97.94 83 ALA A CA 1
ATOM 612 C C . ALA A 1 83 ? -3.824 10.484 2.684 1.00 97.94 83 ALA A C 1
ATOM 614 O O . ALA A 1 83 ? -3.368 10.414 1.544 1.00 97.94 83 ALA A O 1
ATOM 615 N N . LEU A 1 84 ? -3.177 11.118 3.664 1.00 98.12 84 LEU A N 1
ATOM 616 C CA . LEU A 1 84 ? -1.911 11.824 3.467 1.00 98.12 84 LEU A CA 1
ATOM 617 C C . LEU A 1 84 ? -0.777 10.874 3.077 1.00 98.12 84 LEU A C 1
ATOM 619 O O . LEU A 1 84 ? -0.074 11.148 2.109 1.00 98.12 84 LEU A O 1
ATOM 623 N N . GLN A 1 85 ? -0.622 9.745 3.774 1.00 97.12 85 GLN A N 1
ATOM 624 C CA . GLN A 1 85 ? 0.417 8.758 3.458 1.00 97.12 85 GLN A CA 1
ATOM 625 C C . GLN A 1 85 ? 0.225 8.150 2.065 1.00 97.12 85 GLN A C 1
ATOM 627 O O . GLN A 1 85 ? 1.193 7.989 1.323 1.00 97.12 85 GLN A O 1
ATOM 632 N N . GLY A 1 86 ? -1.019 7.856 1.679 1.00 95.88 86 GLY A N 1
ATOM 633 C CA . GLY A 1 86 ? -1.345 7.363 0.343 1.00 95.88 86 GLY A CA 1
ATOM 634 C C . GLY A 1 86 ? -0.989 8.377 -0.744 1.00 95.88 86 GLY A C 1
ATOM 635 O O . GLY A 1 86 ? -0.254 8.045 -1.672 1.00 95.88 86 GLY A O 1
ATOM 636 N N . ASN A 1 87 ? -1.442 9.626 -0.600 1.00 96.38 87 ASN A N 1
ATOM 637 C CA . ASN A 1 87 ? -1.134 10.691 -1.561 1.00 96.38 87 ASN A CA 1
ATOM 638 C C . ASN A 1 87 ? 0.372 10.962 -1.650 1.00 96.38 87 ASN A C 1
ATOM 640 O O . ASN A 1 87 ? 0.908 11.075 -2.749 1.00 96.38 87 ASN A O 1
ATOM 644 N N . LEU A 1 88 ? 1.072 11.004 -0.513 1.00 96.06 88 LEU A N 1
ATOM 645 C CA . LEU A 1 88 ? 2.520 11.196 -0.486 1.00 96.06 88 LEU A CA 1
ATOM 646 C C . LEU A 1 88 ? 3.255 10.036 -1.170 1.00 96.06 88 LEU A C 1
ATOM 648 O O . LEU A 1 88 ? 4.204 10.274 -1.908 1.00 96.06 88 LEU A O 1
ATOM 652 N N . SER A 1 89 ? 2.799 8.795 -0.983 1.00 94.06 89 SER A N 1
ATOM 653 C CA . SER A 1 89 ? 3.399 7.620 -1.628 1.00 94.06 89 SER A CA 1
ATOM 654 C C . SER A 1 89 ? 3.313 7.700 -3.153 1.00 94.06 89 SER A C 1
ATOM 656 O O . SER A 1 89 ? 4.310 7.458 -3.833 1.00 94.06 89 SER A O 1
ATOM 658 N N . TYR A 1 90 ? 2.151 8.084 -3.694 1.00 92.00 90 TYR A N 1
ATOM 659 C CA . TYR A 1 90 ? 1.982 8.289 -5.136 1.00 92.00 90 TYR A CA 1
ATOM 660 C C . TYR A 1 90 ? 2.780 9.487 -5.644 1.00 92.00 90 TYR A C 1
ATOM 662 O O . TYR A 1 90 ? 3.482 9.351 -6.640 1.00 92.00 90 TYR A O 1
ATOM 670 N N . LEU A 1 91 ? 2.760 10.611 -4.922 1.00 94.06 91 LEU A N 1
ATOM 671 C CA . LEU A 1 91 ? 3.542 11.796 -5.268 1.00 94.06 91 LEU A CA 1
ATOM 672 C C . LEU A 1 91 ? 5.033 11.454 -5.383 1.00 94.06 91 LEU A C 1
ATOM 674 O O . LEU A 1 91 ? 5.651 11.700 -6.414 1.00 94.06 91 LEU A O 1
ATOM 678 N N . ILE A 1 92 ? 5.617 10.847 -4.347 1.00 94.31 92 ILE A N 1
ATOM 679 C CA . ILE A 1 92 ? 7.040 10.491 -4.340 1.00 94.31 92 ILE A CA 1
ATOM 680 C C . ILE A 1 92 ? 7.350 9.422 -5.396 1.00 94.31 92 ILE A C 1
ATOM 682 O O . ILE A 1 92 ? 8.375 9.525 -6.069 1.00 94.31 92 ILE A O 1
ATOM 686 N N . SER A 1 93 ? 6.473 8.431 -5.598 1.00 91.62 93 SER A N 1
ATOM 687 C CA . SER A 1 93 ? 6.640 7.440 -6.670 1.00 91.62 93 SER A CA 1
ATOM 688 C C . SER A 1 93 ? 6.679 8.099 -8.052 1.00 91.62 93 SER A C 1
ATOM 690 O O . SER A 1 93 ? 7.591 7.812 -8.830 1.00 91.62 93 SER A O 1
ATOM 692 N N . GLY A 1 94 ? 5.758 9.026 -8.325 1.00 92.62 94 GLY A N 1
ATOM 693 C CA . GLY A 1 94 ? 5.708 9.802 -9.563 1.00 92.62 94 GLY A CA 1
ATOM 694 C C . GLY A 1 94 ? 6.981 10.616 -9.776 1.00 92.62 94 GLY A C 1
ATOM 695 O O . GLY A 1 94 ? 7.624 10.495 -10.818 1.00 92.62 94 GLY A O 1
ATOM 696 N N . TRP A 1 95 ? 7.445 11.346 -8.756 1.00 94.44 95 TRP A N 1
ATOM 697 C CA . TRP A 1 95 ? 8.715 12.083 -8.818 1.00 94.44 95 TRP A CA 1
ATOM 698 C C . TRP A 1 95 ? 9.915 11.182 -9.124 1.00 94.44 95 TRP A C 1
ATOM 700 O O . TRP A 1 95 ? 10.747 11.524 -9.967 1.00 94.44 95 TRP A O 1
ATOM 710 N N . VAL A 1 96 ? 10.005 10.012 -8.487 1.00 93.06 96 VAL A N 1
ATOM 711 C CA . VAL A 1 96 ? 11.083 9.045 -8.747 1.00 93.06 96 VAL A CA 1
ATOM 712 C C . VAL A 1 96 ? 11.033 8.533 -10.190 1.00 93.06 96 VAL A C 1
ATOM 714 O O . VAL A 1 96 ? 12.082 8.406 -10.825 1.00 93.06 96 VAL A O 1
ATOM 717 N N . LYS A 1 97 ? 9.839 8.285 -10.742 1.00 92.12 97 LYS A N 1
ATOM 718 C CA . LYS A 1 97 ? 9.672 7.894 -12.152 1.00 92.12 97 LYS A CA 1
ATOM 719 C C . LYS A 1 97 ? 10.048 9.033 -13.100 1.00 92.12 97 LYS A C 1
ATOM 721 O O . LYS A 1 97 ? 10.808 8.813 -14.035 1.00 92.12 97 LYS A O 1
ATOM 726 N N . LEU A 1 98 ? 9.589 10.257 -12.846 1.00 92.19 98 LEU A N 1
ATOM 727 C CA . LEU A 1 98 ? 9.872 11.435 -13.676 1.00 92.19 98 LEU A CA 1
ATOM 728 C C . LEU A 1 98 ? 11.367 11.755 -13.755 1.00 92.19 98 LEU A C 1
ATOM 730 O O . LEU A 1 98 ? 11.881 12.093 -14.824 1.00 92.19 98 LEU A O 1
ATOM 734 N N . LEU A 1 99 ? 12.080 11.618 -12.639 1.00 92.75 99 LEU A N 1
ATOM 735 C CA . LEU A 1 99 ? 13.505 11.935 -12.557 1.00 92.75 99 LEU A CA 1
ATOM 736 C C . LEU A 1 99 ? 14.409 10.756 -12.953 1.00 92.75 99 LEU A C 1
ATOM 738 O O . LEU A 1 99 ? 15.556 10.977 -13.347 1.00 92.75 99 LEU A O 1
ATOM 742 N N . GLY A 1 100 ? 13.907 9.519 -12.894 1.00 92.69 100 GLY A N 1
ATOM 743 C CA . GLY A 1 100 ? 14.683 8.302 -13.124 1.00 92.69 100 GLY A CA 1
ATOM 744 C C . GLY A 1 100 ? 15.185 8.142 -14.573 1.00 92.69 100 GLY A C 1
ATOM 745 O O . GLY A 1 100 ? 14.388 8.216 -15.513 1.00 92.69 100 GLY A O 1
ATOM 746 N N . PRO A 1 101 ? 16.483 7.852 -14.801 1.00 91.50 101 PRO A N 1
ATOM 747 C CA . PRO A 1 101 ? 17.046 7.722 -16.150 1.00 91.50 101 PRO A CA 1
ATOM 748 C C . PRO A 1 101 ? 16.432 6.560 -16.948 1.00 91.50 101 PRO A C 1
ATOM 750 O O . PRO A 1 101 ? 16.214 6.685 -18.155 1.00 91.50 101 PRO A O 1
ATOM 753 N N . ASP A 1 102 ? 16.078 5.458 -16.284 1.00 92.25 102 ASP A N 1
ATOM 754 C CA . ASP A 1 102 ? 15.443 4.297 -16.923 1.00 92.25 102 ASP A CA 1
ATOM 755 C C . ASP A 1 102 ? 14.027 4.613 -17.427 1.00 92.25 102 ASP A C 1
ATOM 757 O O . ASP A 1 102 ? 13.615 4.154 -18.493 1.00 92.25 102 ASP A O 1
ATOM 761 N N . TRP A 1 103 ? 13.283 5.442 -16.697 1.00 93.25 103 TRP A N 1
ATOM 762 C CA . TRP A 1 103 ? 11.949 5.895 -17.094 1.00 93.25 103 TRP A CA 1
ATOM 763 C C . TRP A 1 103 ? 12.029 6.903 -18.237 1.00 93.25 103 TRP A C 1
ATOM 765 O O . TRP A 1 103 ? 11.347 6.754 -19.251 1.00 93.25 103 TRP A O 1
ATOM 775 N N . ARG A 1 104 ? 12.946 7.871 -18.141 1.00 90.88 104 ARG A N 1
ATOM 776 C CA . ARG A 1 104 ? 13.170 8.884 -19.184 1.00 90.88 104 ARG A CA 1
ATOM 777 C C . ARG A 1 104 ? 13.680 8.290 -20.495 1.00 90.88 104 ARG A C 1
ATOM 779 O O . ARG A 1 104 ? 13.326 8.785 -21.565 1.00 90.88 104 ARG A O 1
ATOM 786 N N . SER A 1 105 ? 14.483 7.230 -20.436 1.00 91.31 105 SER A N 1
ATOM 787 C CA . SER A 1 105 ? 14.978 6.515 -21.620 1.00 91.31 105 SER A CA 1
ATOM 788 C C . SER A 1 105 ? 13.959 5.536 -22.219 1.00 91.31 105 SER A C 1
ATOM 790 O O . SER A 1 105 ? 14.116 5.128 -23.370 1.00 91.31 105 SER A O 1
ATOM 792 N N . GLY A 1 106 ? 12.897 5.183 -21.485 1.00 90.31 106 GLY A N 1
ATOM 793 C CA . GLY A 1 106 ? 11.933 4.157 -21.892 1.00 90.31 106 GLY A CA 1
ATOM 794 C C . GLY A 1 106 ? 12.369 2.722 -21.573 1.0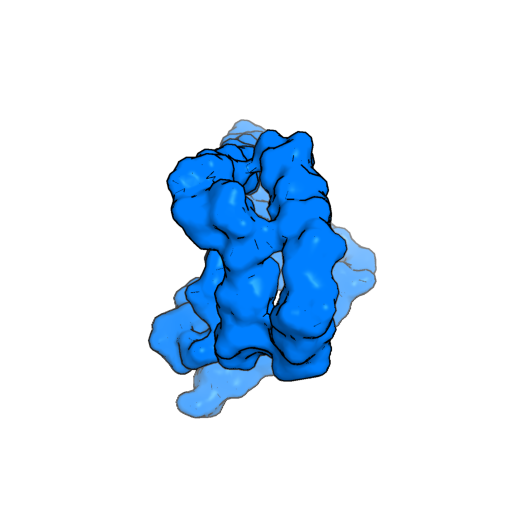0 90.31 106 GLY A C 1
ATOM 795 O O . GLY A 1 106 ? 11.688 1.777 -21.967 1.00 90.31 106 GLY A O 1
ATOM 796 N N . ALA A 1 107 ? 13.489 2.538 -20.868 1.00 92.12 107 ALA A N 1
ATOM 797 C CA . ALA A 1 107 ? 14.026 1.231 -20.492 1.00 92.12 107 ALA A CA 1
ATOM 798 C C . ALA A 1 107 ? 13.340 0.619 -19.255 1.00 92.12 107 ALA A C 1
ATOM 800 O O . ALA A 1 107 ? 13.445 -0.589 -19.036 1.00 92.12 107 ALA A O 1
ATOM 801 N N . ALA A 1 108 ? 12.605 1.420 -18.474 1.00 92.81 108 ALA A N 1
ATOM 802 C CA . ALA A 1 108 ? 11.995 1.006 -17.209 1.00 92.81 108 ALA A CA 1
ATOM 803 C C . ALA A 1 108 ? 11.143 -0.267 -17.323 1.00 92.81 108 ALA A C 1
ATOM 805 O O . ALA A 1 108 ? 11.310 -1.183 -16.520 1.00 92.81 108 ALA A O 1
ATOM 806 N N . LEU A 1 109 ? 10.286 -0.377 -18.347 1.00 92.50 109 LEU A N 1
ATOM 807 C CA . LEU A 1 109 ? 9.439 -1.562 -18.531 1.00 92.50 109 LEU A CA 1
ATOM 808 C C . LEU A 1 109 ? 10.279 -2.833 -18.727 1.00 92.50 109 LEU A C 1
ATOM 810 O O . LEU A 1 109 ? 10.020 -3.851 -18.091 1.00 92.50 109 LEU A O 1
ATOM 814 N N . ALA A 1 110 ? 11.326 -2.777 -19.552 1.00 92.69 110 ALA A N 1
ATOM 815 C CA . ALA A 1 110 ? 12.232 -3.908 -19.734 1.00 92.69 110 ALA A CA 1
ATOM 816 C C . ALA A 1 110 ? 13.005 -4.239 -18.443 1.00 92.69 110 ALA A C 1
ATOM 818 O O . ALA A 1 110 ? 13.203 -5.414 -18.133 1.00 92.69 110 ALA A O 1
ATOM 819 N N . GLY A 1 111 ? 13.396 -3.222 -17.669 1.00 92.44 111 GLY A N 1
ATOM 820 C CA . GLY A 1 111 ? 14.030 -3.390 -16.360 1.00 92.44 111 GLY A CA 1
ATOM 821 C C . GLY A 1 111 ? 13.132 -4.131 -15.368 1.00 92.44 111 GLY A C 1
ATOM 822 O O . GLY A 1 111 ? 13.543 -5.142 -14.799 1.00 92.44 111 GLY A O 1
ATOM 823 N N . VAL A 1 112 ? 11.877 -3.698 -15.225 1.00 92.69 112 VAL A N 1
ATOM 824 C CA . VAL A 1 112 ? 10.895 -4.337 -14.333 1.00 92.69 112 VAL A CA 1
ATOM 825 C C . VAL A 1 112 ? 10.604 -5.771 -14.776 1.00 92.69 112 VAL A C 1
ATOM 827 O O . VAL A 1 112 ? 10.621 -6.686 -13.950 1.00 92.69 112 VAL A O 1
ATOM 830 N N . MET A 1 113 ? 10.442 -6.004 -16.083 1.00 95.69 113 MET A N 1
ATOM 831 C CA . MET A 1 113 ? 10.176 -7.340 -16.630 1.00 95.69 113 MET A CA 1
ATOM 832 C C . MET A 1 113 ? 11.341 -8.329 -16.454 1.00 95.69 113 MET A C 1
ATOM 834 O O . MET A 1 113 ? 11.135 -9.532 -16.606 1.00 95.69 113 MET A O 1
ATOM 838 N N . ARG A 1 114 ? 12.543 -7.849 -16.107 1.00 93.38 114 ARG A N 1
ATOM 839 C CA . ARG A 1 114 ? 13.721 -8.671 -15.787 1.00 93.38 114 ARG A CA 1
ATOM 840 C C . ARG A 1 114 ? 13.790 -9.084 -14.307 1.00 93.38 114 ARG A C 1
ATOM 842 O O . ARG A 1 114 ? 14.607 -9.931 -13.947 1.00 93.38 114 ARG A O 1
ATOM 849 N N . THR A 1 115 ? 12.977 -8.489 -13.433 1.00 91.38 115 THR A N 1
ATOM 850 C CA . THR A 1 115 ? 13.005 -8.789 -11.992 1.00 91.38 115 THR A CA 1
ATOM 851 C C . THR A 1 115 ? 12.478 -10.192 -11.679 1.00 91.38 115 THR A C 1
ATOM 853 O O . THR A 1 115 ? 11.757 -10.797 -12.466 1.00 91.38 115 THR A O 1
ATOM 856 N N . ARG A 1 116 ? 12.843 -10.732 -10.510 1.00 86.00 116 ARG A N 1
ATOM 857 C CA . ARG A 1 116 ? 12.399 -12.067 -10.073 1.00 86.00 116 ARG A CA 1
ATOM 858 C C . ARG A 1 116 ? 10.951 -12.087 -9.583 1.00 86.00 116 ARG A C 1
ATOM 860 O O . ARG A 1 116 ? 10.270 -13.078 -9.802 1.00 86.00 116 ARG A O 1
ATOM 867 N N . THR A 1 117 ? 10.514 -11.022 -8.913 1.00 84.50 117 THR A N 1
ATOM 868 C CA . THR A 1 117 ? 9.210 -10.974 -8.231 1.00 84.50 117 THR A CA 1
ATOM 869 C C . THR A 1 117 ? 8.078 -10.566 -9.170 1.00 84.50 117 THR A C 1
ATOM 871 O O . THR A 1 117 ? 7.010 -11.163 -9.129 1.00 84.50 117 THR A O 1
ATOM 874 N N . TYR A 1 118 ? 8.324 -9.577 -10.035 1.00 87.00 118 TYR A N 1
ATOM 875 C CA . TYR A 1 118 ? 7.301 -8.965 -10.894 1.00 87.00 118 TYR A CA 1
ATOM 876 C C . TYR A 1 118 ? 7.597 -9.098 -12.389 1.00 87.00 118 TYR A C 1
ATOM 878 O O . TYR A 1 118 ? 6.859 -8.575 -13.224 1.00 87.00 118 TYR A O 1
ATOM 886 N N . GLY A 1 119 ? 8.702 -9.758 -12.738 1.00 92.88 119 GLY A N 1
ATOM 887 C CA . GLY A 1 119 ? 9.124 -9.909 -14.118 1.00 92.88 119 GLY A CA 1
ATOM 888 C C . GLY A 1 119 ? 8.422 -11.046 -14.848 1.00 92.88 119 GLY A C 1
ATOM 889 O O . GLY A 1 119 ? 7.927 -11.999 -14.250 1.00 92.88 119 GLY A O 1
ATOM 890 N N . HIS A 1 120 ? 8.424 -10.960 -16.176 1.00 95.75 120 HIS A N 1
ATOM 891 C CA . HIS A 1 120 ? 7.914 -12.009 -17.047 1.00 95.75 120 HIS A CA 1
ATOM 892 C C . HIS A 1 120 ? 8.761 -12.088 -18.316 1.00 95.75 120 HIS A C 1
ATOM 894 O O . HIS A 1 120 ? 8.782 -11.158 -19.128 1.00 95.75 120 HIS A O 1
ATOM 900 N N . GLU A 1 121 ? 9.415 -13.231 -18.538 1.00 94.44 121 GLU A N 1
ATOM 901 C CA . GLU A 1 121 ? 10.371 -13.413 -19.637 1.00 94.44 121 GLU A CA 1
ATOM 902 C C . GLU A 1 121 ? 9.743 -13.148 -21.015 1.00 94.44 121 GLU A C 1
ATOM 904 O O . GLU A 1 121 ? 10.347 -12.495 -21.865 1.00 94.44 121 GLU A O 1
ATOM 909 N N . GLY A 1 122 ? 8.503 -13.594 -21.236 1.00 95.38 122 GLY A N 1
ATOM 910 C CA . GLY A 1 122 ? 7.788 -13.341 -22.491 1.00 95.38 122 GLY A CA 1
ATOM 911 C C . GLY A 1 122 ? 7.578 -11.850 -22.787 1.00 95.38 122 GLY A C 1
ATOM 912 O O . GLY A 1 122 ? 7.807 -11.413 -23.914 1.00 95.38 122 GLY A O 1
ATOM 913 N N . ILE A 1 123 ? 7.216 -11.054 -21.773 1.00 93.62 123 ILE A N 1
ATOM 914 C CA . ILE A 1 123 ? 6.997 -9.609 -21.926 1.00 93.62 123 ILE A CA 1
ATOM 915 C C . ILE A 1 123 ? 8.344 -8.906 -22.071 1.00 93.62 123 ILE A C 1
ATOM 917 O O . ILE A 1 123 ? 8.476 -8.000 -22.887 1.00 93.62 123 ILE A O 1
ATOM 921 N N . TRP A 1 124 ? 9.373 -9.368 -21.359 1.00 94.81 124 TRP A N 1
ATOM 922 C CA . TRP A 1 124 ? 10.739 -8.888 -21.537 1.00 94.81 124 TRP A CA 1
ATOM 923 C C . TRP A 1 124 ? 11.225 -9.077 -22.984 1.00 94.81 124 TRP A C 1
ATOM 925 O O . TRP A 1 124 ? 11.690 -8.115 -23.600 1.00 94.81 124 TRP A O 1
ATOM 935 N N . LYS A 1 125 ? 11.049 -10.272 -23.571 1.00 95.38 125 LYS A N 1
ATOM 936 C CA . LYS A 1 125 ? 11.387 -10.549 -24.982 1.00 95.38 125 LYS A CA 1
ATOM 937 C C . LYS A 1 125 ? 10.567 -9.684 -25.939 1.00 95.38 125 LYS A C 1
ATOM 939 O O . LYS A 1 125 ? 11.116 -9.153 -26.903 1.00 95.38 125 LYS A O 1
ATOM 944 N N . LEU A 1 126 ? 9.271 -9.516 -25.672 1.00 94.81 126 LEU A N 1
ATOM 945 C CA . LEU A 1 126 ? 8.393 -8.665 -26.476 1.00 94.81 126 LEU A CA 1
ATOM 946 C C . LEU A 1 126 ? 8.840 -7.199 -26.438 1.00 94.81 126 LEU A C 1
ATOM 948 O O . LEU A 1 126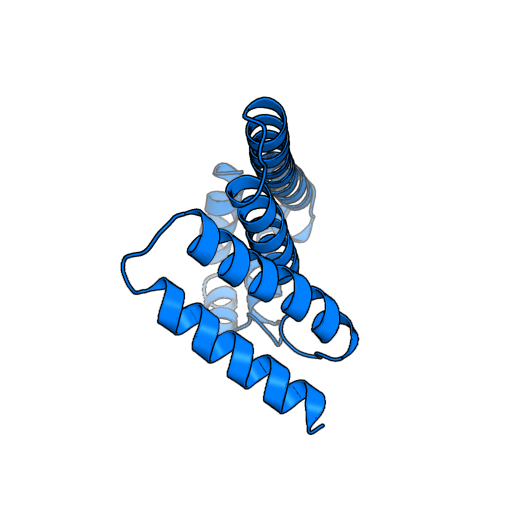 ? 8.893 -6.550 -27.482 1.00 94.81 126 LEU A O 1
ATOM 952 N N . ALA A 1 127 ? 9.223 -6.705 -25.261 1.00 94.38 127 ALA A N 1
ATOM 953 C CA . ALA A 1 127 ? 9.706 -5.344 -25.079 1.00 94.38 127 ALA A CA 1
ATOM 954 C C . ALA A 1 127 ? 11.014 -5.084 -25.843 1.00 94.38 127 ALA A C 1
ATOM 956 O O . ALA A 1 127 ? 11.198 -4.014 -26.420 1.00 94.38 127 ALA A O 1
ATOM 957 N N . HIS A 1 128 ? 11.892 -6.089 -25.923 1.00 92.38 128 HIS A N 1
ATOM 958 C CA . HIS A 1 128 ? 13.110 -6.016 -26.737 1.00 92.38 128 HIS A CA 1
ATOM 959 C C . HIS A 1 128 ? 12.819 -6.084 -28.238 1.00 92.38 128 HIS A C 1
ATOM 961 O O . HIS A 1 128 ? 13.489 -5.420 -29.026 1.00 92.38 128 HIS A O 1
ATOM 967 N N . ARG A 1 129 ? 11.812 -6.864 -28.649 1.00 95.50 129 ARG A N 1
ATOM 968 C CA . ARG A 1 129 ? 11.413 -6.989 -30.057 1.00 95.50 129 ARG A CA 1
ATOM 969 C C . ARG A 1 129 ? 10.715 -5.729 -30.585 1.00 95.50 129 ARG A C 1
ATOM 971 O O . ARG A 1 129 ? 10.886 -5.401 -31.757 1.00 95.50 129 ARG A O 1
ATOM 978 N N . HIS A 1 130 ? 9.962 -5.011 -29.747 1.00 95.00 130 HIS A N 1
ATOM 979 C CA . HIS A 1 130 ? 9.201 -3.813 -30.135 1.00 95.00 130 HIS A CA 1
ATOM 980 C C . HIS A 1 130 ? 9.556 -2.571 -29.291 1.00 95.00 130 HIS A C 1
ATOM 982 O O . HIS A 1 130 ? 8.694 -2.021 -28.599 1.00 95.00 130 HIS A O 1
ATOM 988 N N . PRO A 1 131 ? 10.791 -2.044 -29.397 1.00 92.69 131 PRO A N 1
ATOM 989 C CA . PRO A 1 131 ? 11.286 -0.985 -28.513 1.00 92.69 131 PRO A CA 1
ATOM 990 C C . PRO A 1 131 ? 10.506 0.335 -28.625 1.00 92.69 131 PRO A C 1
ATOM 992 O O . PRO A 1 131 ? 10.367 1.058 -27.641 1.00 92.69 131 PRO A O 1
ATOM 995 N N . ARG A 1 132 ? 9.951 0.657 -29.804 1.00 94.38 132 ARG A N 1
ATOM 996 C CA . ARG A 1 132 ? 9.127 1.868 -29.988 1.00 94.38 132 ARG A CA 1
ATOM 997 C C . ARG A 1 132 ? 7.811 1.787 -29.214 1.00 94.38 132 ARG A C 1
ATOM 999 O O . ARG A 1 132 ? 7.458 2.738 -28.526 1.00 94.38 132 ARG A O 1
ATOM 1006 N N . SER A 1 133 ? 7.122 0.648 -29.293 1.00 93.69 133 SER A N 1
ATOM 1007 C CA . SER A 1 133 ? 5.872 0.408 -28.565 1.00 93.69 133 SER A CA 1
ATOM 1008 C C . SER A 1 133 ? 6.110 0.383 -27.058 1.00 93.69 133 SER A C 1
ATOM 1010 O O . SER A 1 133 ? 5.373 1.012 -26.309 1.00 93.69 133 SER A O 1
ATOM 1012 N N . THR A 1 134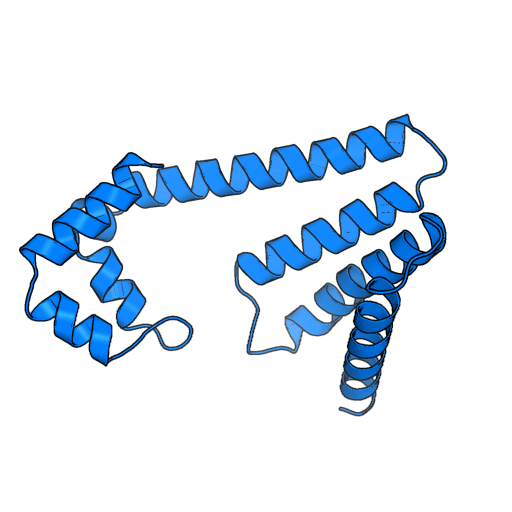 ? 7.190 -0.261 -26.610 1.00 93.50 134 THR A N 1
ATOM 1013 C CA . THR A 1 134 ? 7.621 -0.250 -25.204 1.00 93.50 134 THR A CA 1
ATOM 1014 C C . THR A 1 134 ? 7.872 1.163 -24.700 1.00 93.50 134 THR A C 1
ATOM 1016 O O . THR A 1 134 ? 7.377 1.525 -23.637 1.00 93.50 134 THR A O 1
ATOM 1019 N N . ARG A 1 135 ? 8.582 1.991 -25.470 1.00 94.12 135 ARG A N 1
ATOM 1020 C CA . ARG A 1 135 ? 8.850 3.382 -25.097 1.00 94.12 135 ARG A CA 1
ATOM 1021 C C . ARG A 1 135 ? 7.572 4.221 -25.042 1.00 94.12 135 ARG A C 1
ATOM 1023 O O . ARG A 1 135 ? 7.416 5.006 -24.114 1.00 94.12 135 ARG A O 1
ATOM 1030 N N . ALA A 1 136 ? 6.645 4.018 -25.980 1.00 94.88 136 ALA A N 1
ATOM 1031 C CA . ALA A 1 136 ? 5.335 4.665 -25.946 1.00 94.88 136 ALA A CA 1
ATOM 1032 C C . ALA A 1 136 ? 4.533 4.269 -24.695 1.00 94.88 136 ALA A C 1
ATOM 1034 O O . ALA A 1 136 ? 3.966 5.139 -24.045 1.00 94.88 136 ALA A O 1
ATOM 1035 N N . LEU A 1 137 ? 4.548 2.988 -24.308 1.00 94.38 137 LEU A N 1
ATOM 1036 C CA . LEU A 1 137 ? 3.910 2.522 -23.073 1.00 94.38 137 LEU A CA 1
ATOM 1037 C C . LEU A 1 137 ? 4.543 3.152 -21.828 1.00 94.38 137 LEU A C 1
ATOM 1039 O O . LEU A 1 137 ? 3.821 3.620 -20.954 1.00 94.38 137 LEU A O 1
ATOM 1043 N N . VAL A 1 138 ? 5.877 3.212 -21.756 1.00 94.31 138 VAL A N 1
ATOM 1044 C CA . VAL A 1 138 ? 6.581 3.832 -20.621 1.00 94.31 138 VAL A CA 1
ATOM 1045 C C . VAL A 1 138 ? 6.259 5.322 -20.511 1.00 94.31 138 VAL A C 1
ATOM 1047 O O . VAL A 1 138 ? 5.978 5.796 -19.414 1.00 94.31 138 VAL A O 1
ATOM 1050 N N . TYR A 1 139 ? 6.237 6.061 -21.622 1.00 94.19 139 TYR A N 1
ATOM 1051 C CA . TYR A 1 139 ? 5.833 7.469 -21.594 1.00 94.19 139 TYR A CA 1
ATOM 1052 C C . TYR A 1 139 ? 4.343 7.662 -21.327 1.00 94.19 139 TYR A C 1
ATOM 1054 O O . TYR A 1 139 ? 3.977 8.654 -20.705 1.00 94.19 139 TYR A O 1
ATOM 1062 N N . GLY A 1 140 ? 3.495 6.716 -21.731 1.00 93.75 140 GLY A N 1
ATOM 1063 C CA . GLY A 1 140 ? 2.089 6.693 -21.342 1.00 93.75 140 GLY A CA 1
ATOM 1064 C C . GLY A 1 140 ? 1.934 6.627 -19.826 1.00 93.75 140 GLY A C 1
ATOM 1065 O O . GLY A 1 140 ? 1.227 7.452 -19.263 1.00 93.75 140 GLY A O 1
ATOM 1066 N N . VAL A 1 141 ? 2.665 5.722 -19.163 1.00 91.50 141 VAL A N 1
ATOM 1067 C CA . VAL A 1 141 ? 2.711 5.665 -17.691 1.00 91.50 141 VAL A CA 1
ATOM 1068 C C . VAL A 1 141 ? 3.210 6.991 -17.123 1.00 91.50 141 VAL A C 1
ATOM 1070 O O . VAL A 1 141 ? 2.546 7.563 -16.275 1.00 91.50 141 VAL A O 1
ATOM 1073 N N . LEU A 1 142 ? 4.317 7.521 -17.646 1.00 91.19 142 LEU A N 1
ATOM 1074 C CA . LEU A 1 142 ? 4.910 8.772 -17.166 1.00 91.19 142 LEU A CA 1
ATOM 1075 C C . LEU A 1 142 ? 3.985 9.992 -17.297 1.00 91.19 142 LEU A C 1
ATOM 1077 O O . LEU A 1 142 ? 4.088 10.919 -16.508 1.00 91.19 142 LEU A O 1
ATOM 1081 N N . SER A 1 143 ? 3.105 9.999 -18.298 1.00 90.75 143 SER A N 1
ATOM 1082 C CA . SER A 1 143 ? 2.152 11.092 -18.536 1.00 90.75 143 SER A CA 1
ATOM 1083 C C . SER A 1 143 ? 0.980 11.089 -17.550 1.00 90.75 143 SER A C 1
ATOM 1085 O O . SER A 1 143 ? 0.237 12.064 -17.499 1.00 90.75 143 SER A O 1
ATOM 1087 N N . LEU A 1 144 ? 0.778 9.982 -16.830 1.00 88.94 144 LEU A N 1
ATOM 1088 C CA . LEU A 1 144 ? -0.275 9.813 -15.826 1.00 88.94 144 LEU A CA 1
ATOM 1089 C C . LEU A 1 144 ? 0.220 10.060 -14.393 1.00 88.94 144 LEU A C 1
ATOM 1091 O O . LEU A 1 144 ? -0.592 9.996 -13.471 1.00 88.94 144 LEU A O 1
ATOM 1095 N N . GLU A 1 145 ? 1.525 10.280 -14.210 1.00 86.31 145 GLU A N 1
ATOM 1096 C CA . GLU A 1 145 ? 2.135 10.607 -12.912 1.00 86.31 145 GLU A CA 1
ATOM 1097 C C . GLU A 1 145 ? 2.041 12.102 -12.577 1.00 86.31 145 GLU A C 1
ATOM 1099 O O . GLU A 1 145 ? 2.018 12.936 -13.513 1.00 86.31 145 GLU A O 1
#